Protein AF-A0A3B9JDL9-F1 (afdb_monomer)

Structure (mmCIF, N/CA/C/O backbone):
data_AF-A0A3B9JDL9-F1
#
_entry.id   AF-A0A3B9JDL9-F1
#
loop_
_atom_site.group_PDB
_atom_site.id
_atom_site.type_symbol
_atom_site.label_atom_id
_atom_site.label_alt_id
_atom_site.label_comp_id
_atom_site.label_asym_id
_atom_site.label_entity_id
_atom_site.label_seq_id
_atom_site.pdbx_PDB_ins_code
_atom_site.Cartn_x
_atom_site.Cartn_y
_atom_site.Cartn_z
_atom_site.occupancy
_atom_site.B_iso_or_equiv
_atom_site.auth_seq_id
_atom_site.auth_comp_id
_atom_site.auth_asym_id
_atom_site.auth_atom_id
_atom_site.pdbx_PDB_model_num
ATOM 1 N N . MET A 1 1 ? 5.690 -4.819 1.373 1.00 96.94 1 MET A N 1
ATOM 2 C CA . MET A 1 1 ? 4.878 -3.610 1.646 1.00 96.94 1 MET A CA 1
ATOM 3 C C . MET A 1 1 ? 5.200 -3.148 3.047 1.00 96.94 1 MET A C 1
ATOM 5 O O . MET A 1 1 ? 5.510 -3.992 3.880 1.00 96.94 1 MET A O 1
ATOM 9 N N . PHE A 1 2 ? 5.130 -1.845 3.287 1.00 98.25 2 PHE A N 1
ATOM 10 C CA . PHE A 1 2 ? 5.447 -1.221 4.571 1.00 98.25 2 PHE A CA 1
ATOM 11 C C . PHE A 1 2 ? 4.365 -0.206 4.903 1.00 98.25 2 PHE A C 1
ATOM 13 O O . PHE A 1 2 ? 3.929 0.522 4.008 1.00 98.25 2 PHE A O 1
ATOM 20 N N . TYR A 1 3 ? 3.920 -0.164 6.150 1.00 97.81 3 TYR A N 1
ATOM 21 C CA . TYR A 1 3 ? 2.817 0.696 6.545 1.00 97.81 3 TYR A CA 1
ATOM 22 C C . TYR A 1 3 ? 2.827 1.010 8.036 1.00 97.81 3 TYR A C 1
ATOM 24 O O . TYR A 1 3 ? 3.292 0.227 8.855 1.00 97.81 3 TYR A O 1
ATOM 32 N N . ASP A 1 4 ? 2.303 2.178 8.379 1.00 96.38 4 ASP A N 1
ATOM 33 C CA . ASP A 1 4 ? 2.068 2.609 9.753 1.00 96.38 4 ASP A CA 1
ATOM 34 C C . ASP A 1 4 ? 0.887 3.595 9.801 1.00 96.38 4 ASP A C 1
ATOM 36 O O . ASP A 1 4 ? 0.166 3.793 8.819 1.00 96.38 4 ASP A O 1
ATOM 40 N N . ALA A 1 5 ? 0.697 4.260 10.942 1.00 95.19 5 ALA A N 1
ATOM 41 C CA . ALA A 1 5 ? -0.341 5.276 11.108 1.00 95.19 5 ALA A CA 1
ATOM 42 C C . ALA A 1 5 ? -0.195 6.495 10.167 1.00 95.19 5 ALA A C 1
ATOM 44 O O . ALA A 1 5 ? -1.111 7.309 10.074 1.00 95.19 5 ALA A O 1
ATOM 45 N N . THR A 1 6 ? 0.943 6.651 9.485 1.00 96.69 6 THR A N 1
ATOM 46 C CA . THR A 1 6 ? 1.311 7.839 8.701 1.00 96.69 6 THR A CA 1
ATOM 47 C C . THR A 1 6 ? 1.332 7.586 7.197 1.00 96.69 6 THR A C 1
ATOM 49 O O . THR A 1 6 ? 1.191 8.537 6.424 1.00 96.69 6 THR A O 1
ATOM 52 N N . GLY A 1 7 ? 1.480 6.338 6.753 1.00 97.00 7 GLY A N 1
ATOM 53 C CA . GLY A 1 7 ? 1.475 6.021 5.330 1.00 97.00 7 GLY A CA 1
ATOM 54 C C . GLY A 1 7 ? 1.547 4.537 5.000 1.00 97.00 7 GLY A C 1
ATOM 55 O O . GLY A 1 7 ? 1.840 3.699 5.847 1.00 97.00 7 GLY A O 1
ATOM 56 N N . PHE A 1 8 ? 1.301 4.242 3.727 1.00 98.12 8 PHE A N 1
ATOM 57 C CA . PHE A 1 8 ? 1.402 2.932 3.101 1.00 98.12 8 PHE A CA 1
ATOM 58 C C . PHE A 1 8 ? 2.319 2.997 1.887 1.00 98.12 8 PHE A C 1
ATOM 60 O O . PHE A 1 8 ? 2.235 3.911 1.061 1.00 98.12 8 PHE A O 1
ATOM 67 N N . TYR A 1 9 ? 3.174 1.990 1.758 1.00 98.06 9 TYR A N 1
ATOM 68 C CA . TYR A 1 9 ? 4.203 1.899 0.738 1.00 98.06 9 TYR A CA 1
ATOM 69 C C . TYR A 1 9 ? 4.213 0.497 0.130 1.00 98.06 9 TYR A C 1
ATOM 71 O O . TYR A 1 9 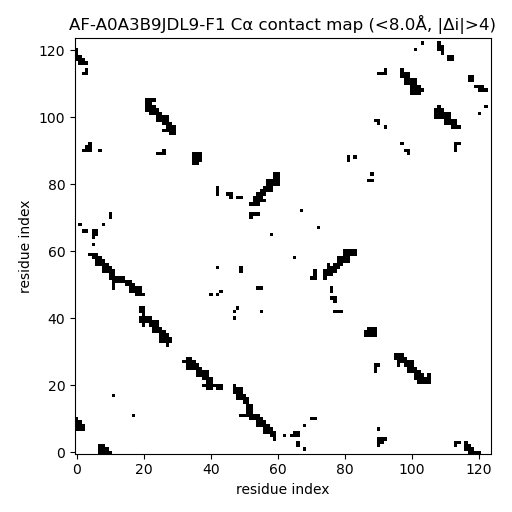? 4.400 -0.510 0.823 1.00 98.06 9 TYR A O 1
ATOM 79 N N . ILE A 1 10 ? 4.084 0.427 -1.194 1.00 97.50 10 ILE A N 1
ATOM 80 C CA . ILE A 1 10 ? 4.322 -0.801 -1.954 1.00 97.50 10 ILE A CA 1
ATOM 81 C C . ILE A 1 10 ? 5.669 -0.701 -2.657 1.00 97.50 10 ILE A C 1
ATOM 83 O O . ILE A 1 10 ? 5.939 0.275 -3.350 1.00 97.50 10 ILE A O 1
ATOM 87 N N . TYR A 1 11 ? 6.506 -1.717 -2.465 1.00 97.62 11 TYR A N 1
ATOM 88 C CA . TYR A 1 11 ? 7.822 -1.858 -3.077 1.00 97.62 11 TYR A CA 1
ATOM 89 C C . TYR A 1 11 ? 7.806 -3.069 -4.002 1.00 97.62 11 TYR A C 1
ATOM 91 O O . TYR A 1 11 ? 7.370 -4.148 -3.594 1.00 97.62 11 TYR A O 1
ATOM 99 N N . ASN A 1 12 ? 8.293 -2.911 -5.231 1.00 97.12 12 ASN A N 1
ATOM 100 C CA . ASN A 1 12 ? 8.486 -4.048 -6.120 1.00 97.12 12 ASN A CA 1
ATOM 101 C C . ASN A 1 12 ? 9.881 -4.649 -5.927 1.00 97.12 12 ASN A C 1
ATOM 103 O O . ASN A 1 12 ? 10.858 -4.200 -6.529 1.00 97.12 12 ASN A O 1
ATOM 107 N N . ALA A 1 13 ? 9.931 -5.696 -5.106 1.00 95.88 13 ALA A N 1
ATOM 108 C CA . ALA A 1 13 ? 11.127 -6.498 -4.864 1.00 95.88 13 ALA A CA 1
ATOM 109 C C . ALA A 1 13 ? 11.458 -7.476 -6.007 1.00 95.88 13 ALA A C 1
ATOM 111 O O . ALA A 1 13 ? 12.519 -8.096 -5.995 1.00 95.88 13 ALA A O 1
ATOM 112 N N . SER A 1 14 ? 10.564 -7.644 -6.987 1.00 94.62 14 SER A N 1
ATOM 113 C CA . SER A 1 14 ? 10.789 -8.545 -8.118 1.00 94.62 14 SER A CA 1
ATOM 114 C C . SER A 1 14 ? 11.650 -7.899 -9.203 1.00 94.62 14 SER A C 1
ATOM 116 O O . SER A 1 14 ? 11.806 -6.681 -9.265 1.00 94.62 14 SER A O 1
ATOM 118 N N . THR A 1 15 ? 12.170 -8.722 -10.112 1.00 95.31 15 THR A N 1
ATOM 119 C CA . THR A 1 15 ? 12.904 -8.271 -11.304 1.00 95.31 15 THR A CA 1
ATOM 120 C C . THR A 1 15 ? 11.989 -7.865 -12.462 1.00 95.31 15 THR A C 1
ATOM 122 O O . THR A 1 15 ? 12.475 -7.358 -13.471 1.00 95.31 15 THR A O 1
ATOM 125 N N . ASN A 1 16 ? 10.671 -8.048 -12.322 1.00 95.44 16 ASN A N 1
ATOM 126 C CA . ASN A 1 16 ? 9.684 -7.796 -13.368 1.00 95.44 16 ASN A CA 1
ATOM 127 C C . ASN A 1 16 ? 8.885 -6.520 -13.100 1.00 95.44 16 ASN A C 1
ATOM 129 O O . ASN A 1 16 ? 8.595 -6.171 -11.958 1.00 95.44 16 ASN A O 1
ATOM 133 N N . ASN A 1 17 ? 8.460 -5.844 -14.166 1.00 95.81 17 ASN A N 1
ATOM 134 C CA . ASN A 1 17 ? 7.476 -4.769 -14.062 1.00 95.81 17 ASN A CA 1
ATOM 135 C C . ASN A 1 17 ? 6.128 -5.332 -13.609 1.00 95.81 17 ASN A C 1
ATOM 137 O O . ASN A 1 17 ? 5.695 -6.373 -14.105 1.00 95.81 17 ASN A O 1
ATOM 141 N N . ARG A 1 18 ? 5.440 -4.613 -12.720 1.00 94.69 18 ARG A N 1
ATOM 142 C CA . ARG A 1 18 ? 4.089 -4.964 -12.273 1.00 94.69 18 ARG A CA 1
ATOM 143 C C . ARG A 1 18 ? 3.107 -3.879 -12.688 1.00 94.69 18 ARG A C 1
ATOM 145 O O . ARG A 1 18 ? 3.378 -2.695 -12.502 1.00 94.69 18 ARG A O 1
ATOM 152 N N . SER A 1 19 ? 1.984 -4.283 -13.273 1.00 95.19 19 SER A N 1
ATOM 153 C CA . SER A 1 19 ? 0.860 -3.375 -13.497 1.00 95.19 19 SER A CA 1
ATOM 154 C C . SER A 1 19 ? 0.208 -3.096 -12.150 1.00 95.19 19 SER A C 1
ATOM 156 O O . SER A 1 19 ? -0.176 -4.028 -11.446 1.00 95.19 19 SER A O 1
ATOM 158 N N . ILE A 1 20 ? 0.124 -1.824 -11.769 1.00 95.69 20 ILE A N 1
ATOM 159 C CA . ILE A 1 20 ? -0.440 -1.467 -10.468 1.00 95.69 20 ILE A CA 1
ATOM 160 C C . ILE A 1 20 ? -1.963 -1.635 -10.444 1.00 95.69 20 ILE A C 1
ATOM 162 O O . ILE A 1 20 ? -2.521 -1.985 -9.410 1.00 95.69 20 ILE A O 1
ATOM 166 N N . SER A 1 21 ? -2.634 -1.471 -11.587 1.00 96.00 21 SER A N 1
ATOM 167 C CA . SER A 1 21 ? -4.095 -1.537 -11.704 1.00 96.00 21 SER A CA 1
ATOM 168 C C . SER A 1 21 ? -4.696 -2.910 -11.413 1.00 96.00 21 SER A C 1
ATOM 170 O O . SER A 1 21 ? -5.892 -3.012 -11.162 1.00 96.00 21 SER A O 1
ATOM 172 N N . GLN A 1 22 ? -3.871 -3.957 -11.377 1.00 96.44 22 GLN A N 1
ATOM 173 C CA . GLN A 1 22 ? -4.293 -5.308 -11.011 1.00 96.44 22 GLN A CA 1
ATOM 174 C C . GLN A 1 22 ? -4.433 -5.512 -9.496 1.00 96.44 22 GLN A C 1
ATOM 176 O O . GLN A 1 22 ? -5.027 -6.509 -9.082 1.00 96.44 22 GLN A O 1
ATOM 181 N N . PHE A 1 23 ? -3.885 -4.609 -8.676 1.00 97.88 23 PHE A N 1
ATOM 182 C CA . PHE A 1 23 ? -3.995 -4.691 -7.223 1.00 97.88 23 PHE A CA 1
ATOM 183 C C . PHE A 1 23 ? -5.323 -4.128 -6.716 1.00 97.88 23 PHE A C 1
ATOM 185 O O . PHE A 1 23 ? -5.788 -3.077 -7.167 1.00 97.88 23 PHE A O 1
ATOM 192 N N . LYS A 1 24 ? -5.867 -4.769 -5.683 1.00 98.50 24 LYS A N 1
ATOM 193 C CA . LYS A 1 24 ? -6.885 -4.193 -4.801 1.00 98.50 24 LYS A CA 1
ATOM 194 C C . LYS A 1 24 ? -6.507 -4.479 -3.353 1.00 98.50 24 LYS A C 1
ATOM 196 O O . LYS A 1 24 ? -6.085 -5.586 -3.038 1.00 98.50 24 LYS A O 1
ATOM 201 N N . PHE A 1 25 ? -6.659 -3.491 -2.488 1.00 98.50 25 PHE A N 1
ATOM 202 C CA . PHE A 1 25 ? -6.406 -3.611 -1.057 1.00 98.50 25 PHE A CA 1
ATOM 203 C C . PHE A 1 25 ? -7.720 -3.401 -0.324 1.00 98.50 25 PHE A C 1
ATOM 205 O O . PHE A 1 25 ? -8.428 -2.438 -0.616 1.00 98.50 25 PHE A O 1
ATOM 212 N N . GLU A 1 26 ?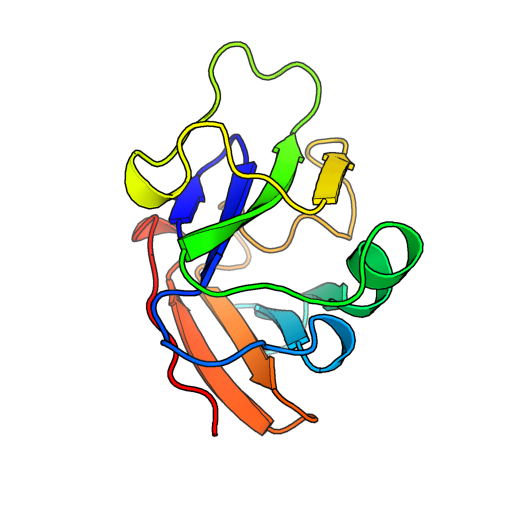 -8.065 -4.301 0.586 1.00 98.56 26 GLU A N 1
ATOM 213 C CA . GLU A 1 26 ? -9.365 -4.293 1.260 1.00 98.56 26 GLU A CA 1
ATOM 214 C C . GLU A 1 26 ? -9.173 -4.505 2.755 1.00 98.56 26 GLU A C 1
ATOM 216 O O . GLU A 1 26 ? -8.651 -5.542 3.165 1.00 98.56 26 GLU A O 1
ATOM 221 N N . ARG A 1 27 ? -9.595 -3.527 3.559 1.00 98.12 27 ARG A N 1
ATOM 222 C CA . ARG A 1 27 ? -9.662 -3.666 5.015 1.00 98.12 27 ARG A CA 1
ATOM 223 C C . ARG A 1 27 ? -10.797 -4.616 5.363 1.00 98.12 27 ARG A C 1
ATOM 225 O O . ARG A 1 27 ? -11.884 -4.493 4.789 1.00 98.12 27 ARG A O 1
ATOM 232 N N . LEU A 1 28 ? -10.549 -5.517 6.302 1.00 97.56 28 LEU A N 1
ATOM 233 C CA . LEU A 1 28 ? -11.522 -6.513 6.722 1.00 97.56 28 LEU A CA 1
ATOM 234 C C . LEU A 1 28 ? -11.945 -6.276 8.167 1.00 97.56 28 LEU A C 1
ATOM 236 O O . LEU A 1 28 ? -11.108 -5.985 9.018 1.00 97.56 28 LEU A O 1
ATOM 240 N N . ASP A 1 29 ? -13.236 -6.419 8.445 1.00 95.69 29 ASP A N 1
ATOM 241 C CA . ASP A 1 29 ? -13.728 -6.458 9.816 1.00 95.69 29 ASP A CA 1
ATOM 242 C C . ASP A 1 29 ? -13.434 -7.814 10.488 1.00 95.69 29 ASP A C 1
ATOM 244 O O . ASP A 1 29 ? -12.915 -8.752 9.874 1.00 95.69 29 ASP A O 1
ATOM 248 N N . VAL A 1 30 ? -13.816 -7.946 11.759 1.00 92.88 30 VAL A N 1
ATOM 249 C CA . VAL A 1 30 ? -13.675 -9.197 12.532 1.00 92.88 30 VAL A CA 1
ATOM 250 C C . VAL A 1 30 ? -14.459 -10.391 11.960 1.00 92.88 30 VAL A C 1
ATOM 252 O O . VAL A 1 30 ? -14.191 -11.532 12.333 1.00 92.88 30 VAL A O 1
ATOM 255 N N . ASN A 1 31 ? -15.426 -10.152 11.071 1.00 95.00 31 ASN A N 1
ATOM 256 C CA . ASN A 1 31 ? -16.202 -11.174 10.365 1.00 95.00 31 ASN A CA 1
ATOM 257 C C . ASN A 1 31 ? -15.681 -11.424 8.937 1.00 95.00 31 ASN A C 1
ATOM 259 O O . ASN A 1 31 ? -16.260 -12.232 8.206 1.00 95.00 31 ASN A O 1
ATOM 263 N N . HIS A 1 32 ? -14.575 -10.780 8.553 1.00 92.81 32 HIS A N 1
ATOM 264 C CA . HIS A 1 32 ? -13.993 -10.761 7.211 1.00 92.81 32 HIS A CA 1
ATOM 265 C C . HIS A 1 32 ? -14.859 -10.088 6.133 1.00 92.81 32 HIS A C 1
ATOM 267 O O . HIS A 1 32 ? -14.698 -10.363 4.938 1.00 92.81 32 HIS A O 1
ATOM 273 N N . GLU A 1 33 ? -15.762 -9.198 6.528 1.00 96.62 33 GLU A N 1
ATOM 274 C CA . GLU A 1 33 ? -16.471 -8.302 5.622 1.00 96.62 33 GLU A CA 1
ATOM 275 C C . GLU A 1 33 ? -15.587 -7.107 5.247 1.00 96.62 33 GLU A C 1
ATOM 277 O O . GLU A 1 33 ? -14.772 -6.627 6.034 1.00 96.62 33 GLU A O 1
ATOM 282 N N . VAL A 1 34 ? -15.728 -6.619 4.013 1.00 97.56 34 VAL A N 1
ATOM 283 C CA . VAL A 1 34 ? -14.929 -5.489 3.523 1.00 97.56 34 VAL A CA 1
ATOM 284 C C . VAL A 1 34 ? -15.484 -4.185 4.094 1.00 97.56 34 VAL A C 1
ATOM 286 O O . VAL A 1 34 ? -16.600 -3.798 3.754 1.00 97.56 34 VAL A O 1
ATOM 289 N N . LEU A 1 35 ? -14.682 -3.482 4.896 1.00 96.75 35 LEU A N 1
ATOM 290 C CA . LEU A 1 35 ? -15.041 -2.169 5.447 1.00 96.75 35 LEU A CA 1
ATOM 291 C C . LEU A 1 35 ? -14.779 -1.048 4.442 1.00 96.75 35 LEU A C 1
ATOM 293 O O . LEU A 1 35 ? -15.629 -0.195 4.196 1.00 96.75 35 LEU A O 1
ATOM 297 N N . ASN A 1 36 ? -13.584 -1.049 3.854 1.00 97.31 36 ASN A N 1
ATOM 298 C CA . ASN A 1 36 ? -13.167 -0.075 2.858 1.00 97.31 36 ASN A CA 1
ATOM 299 C C . ASN A 1 36 ? -12.056 -0.632 1.960 1.00 97.31 36 ASN A C 1
ATOM 301 O O . ASN A 1 36 ? -11.504 -1.708 2.211 1.00 97.31 36 ASN A O 1
ATOM 305 N N . SER A 1 37 ? -11.746 0.071 0.867 1.00 97.69 37 SER A N 1
ATOM 306 C CA . SER A 1 37 ? -10.792 -0.437 -0.119 1.00 97.69 37 SER A CA 1
ATOM 307 C C . SER A 1 37 ? -10.042 0.655 -0.864 1.00 97.69 37 SER A C 1
ATOM 309 O O . SER A 1 37 ? -10.509 1.785 -0.986 1.00 97.69 37 SER A O 1
ATOM 311 N N . PHE A 1 38 ? -8.895 0.276 -1.414 1.00 98.31 38 PHE A N 1
ATOM 312 C CA . PHE A 1 38 ? -8.135 1.075 -2.362 1.00 98.31 38 PHE A CA 1
ATOM 313 C C . PHE A 1 38 ? -7.809 0.229 -3.589 1.00 98.31 38 PHE A C 1
ATOM 315 O O . PHE A 1 38 ? -7.296 -0.890 -3.485 1.00 98.31 38 PHE A O 1
ATOM 322 N N . GLY A 1 39 ? -8.116 0.758 -4.769 1.00 98.00 39 GLY A N 1
ATOM 323 C CA . GLY A 1 39 ? -7.793 0.108 -6.031 1.00 98.00 39 GLY A CA 1
ATOM 324 C C . GLY A 1 39 ? -6.486 0.639 -6.594 1.00 98.00 39 GLY A C 1
ATOM 325 O O . GLY A 1 39 ? -6.300 1.846 -6.708 1.00 98.00 39 GLY A O 1
ATOM 326 N N . GLY A 1 40 ? -5.597 -0.247 -7.038 1.00 96.75 40 GLY A N 1
ATOM 327 C CA . GLY A 1 40 ? -4.344 0.168 -7.666 1.00 96.75 40 GLY A CA 1
ATOM 328 C C . GLY A 1 40 ? -4.543 0.995 -8.945 1.00 96.75 40 GLY A C 1
ATOM 329 O O . GLY A 1 40 ? -3.665 1.774 -9.308 1.00 96.75 40 GLY A O 1
ATOM 330 N N . TRP A 1 41 ? -5.715 0.909 -9.588 1.00 95.94 41 TRP A N 1
ATOM 331 C CA . TRP A 1 41 ? -6.107 1.772 -10.710 1.00 95.94 41 TRP A CA 1
ATOM 332 C C . TRP A 1 41 ? -6.113 3.264 -10.343 1.00 95.94 41 TRP A C 1
ATOM 334 O O . TRP A 1 41 ? -5.937 4.108 -11.219 1.00 95.94 41 TRP A O 1
ATOM 344 N N . GLU A 1 42 ? -6.229 3.619 -9.060 1.00 96.19 42 GLU A N 1
ATOM 345 C CA . GLU A 1 42 ? -6.063 5.007 -8.632 1.00 96.19 42 GLU A CA 1
ATOM 346 C C . GLU A 1 42 ? -4.635 5.496 -8.906 1.00 96.19 42 GLU A C 1
ATOM 348 O O . GLU A 1 42 ? -4.456 6.577 -9.463 1.00 96.19 42 GLU A O 1
ATOM 353 N N . TRP A 1 43 ? -3.600 4.696 -8.613 1.00 96.12 43 TRP A N 1
ATOM 354 C CA . TRP A 1 43 ? -2.211 5.056 -8.944 1.00 96.12 43 TRP A CA 1
ATOM 355 C C . TRP A 1 43 ? -1.958 5.116 -10.445 1.00 96.12 43 TRP A C 1
ATOM 357 O O . TRP A 1 43 ? -1.144 5.928 -10.885 1.00 96.12 43 TRP A O 1
ATOM 367 N N . GLU A 1 44 ? -2.669 4.310 -11.232 1.00 94.56 44 GLU A N 1
ATOM 368 C CA . GLU A 1 44 ? -2.552 4.300 -12.692 1.00 94.56 44 GLU A CA 1
ATOM 369 C C . GLU A 1 44 ? -2.902 5.652 -13.327 1.00 94.56 44 GLU A C 1
ATOM 371 O O . GLU A 1 44 ? -2.341 5.989 -14.369 1.00 94.56 44 GLU A O 1
ATOM 376 N N . THR A 1 45 ? -3.719 6.476 -12.660 1.00 94.56 45 THR A N 1
ATOM 377 C CA . THR A 1 45 ? -3.999 7.856 -13.096 1.00 94.56 45 THR A CA 1
ATOM 378 C C . THR A 1 45 ? -2.751 8.750 -13.138 1.00 94.56 45 THR A C 1
ATOM 380 O O . THR A 1 45 ? -2.727 9.730 -13.882 1.00 94.56 45 THR A O 1
ATOM 383 N N . ILE A 1 46 ? -1.708 8.408 -12.372 1.00 94.62 46 ILE A N 1
ATOM 384 C CA . ILE A 1 46 ? -0.402 9.082 -12.369 1.00 94.62 46 ILE A CA 1
ATOM 385 C C . ILE A 1 46 ? 0.625 8.236 -13.128 1.00 94.62 46 ILE A C 1
ATOM 387 O O . ILE A 1 46 ? 1.320 8.738 -14.013 1.00 94.62 46 ILE A O 1
ATOM 391 N N . TYR A 1 47 ? 0.755 6.958 -12.758 1.00 93.56 47 TYR A N 1
ATOM 392 C CA . TYR A 1 47 ? 1.723 6.039 -13.343 1.00 93.56 47 TYR A CA 1
ATOM 393 C C . TYR A 1 47 ? 1.300 4.574 -13.155 1.00 93.56 47 TYR A C 1
ATOM 395 O O . TYR A 1 47 ? 1.258 4.064 -12.038 1.00 93.56 47 TYR A O 1
ATOM 403 N N . GLY A 1 48 ? 1.029 3.868 -14.257 1.00 93.94 48 GLY A N 1
ATOM 404 C CA . GLY A 1 48 ? 0.479 2.502 -14.235 1.00 93.94 48 GLY A CA 1
ATOM 405 C C . GLY A 1 48 ? 1.469 1.366 -13.952 1.00 93.94 48 GLY A C 1
ATOM 406 O O . GLY A 1 48 ? 1.050 0.228 -13.731 1.00 93.94 48 GLY A O 1
ATOM 407 N N . ILE A 1 49 ? 2.779 1.634 -13.971 1.00 95.88 49 ILE A N 1
ATOM 408 C CA . ILE A 1 49 ? 3.807 0.587 -13.874 1.00 95.88 49 ILE A CA 1
ATOM 409 C C . ILE A 1 49 ? 4.629 0.741 -12.594 1.00 95.88 49 ILE A C 1
ATOM 411 O O . ILE A 1 49 ? 5.327 1.730 -12.374 1.00 95.88 49 ILE A O 1
ATOM 415 N N . LEU A 1 50 ? 4.632 -0.295 -11.765 1.00 96.00 50 LEU A N 1
ATOM 416 C CA . LEU A 1 50 ? 5.561 -0.418 -10.655 1.00 96.00 50 LEU A CA 1
ATOM 417 C C . LEU A 1 50 ? 6.813 -1.171 -11.128 1.00 96.00 50 LEU A C 1
ATOM 419 O O . LEU A 1 50 ? 6.830 -2.400 -11.223 1.00 96.00 50 LEU A O 1
ATOM 423 N N . HIS A 1 51 ? 7.862 -0.422 -11.467 1.00 96.75 51 HIS A N 1
ATOM 424 C CA . HIS A 1 51 ? 9.145 -0.984 -11.896 1.00 96.75 51 HIS A CA 1
ATOM 425 C C . HIS A 1 51 ? 9.893 -1.683 -10.749 1.00 96.75 51 HIS A C 1
ATOM 427 O O . HIS A 1 51 ? 9.736 -1.274 -9.595 1.00 96.75 51 HIS A O 1
ATOM 433 N N . PRO A 1 52 ? 10.751 -2.673 -11.059 1.00 96.62 52 PRO A N 1
ATOM 434 C CA . PRO A 1 52 ? 11.695 -3.254 -10.110 1.00 96.62 52 PRO A CA 1
ATOM 435 C C . PRO A 1 52 ? 12.448 -2.186 -9.320 1.00 96.62 52 PRO A C 1
ATOM 437 O O . PRO A 1 52 ?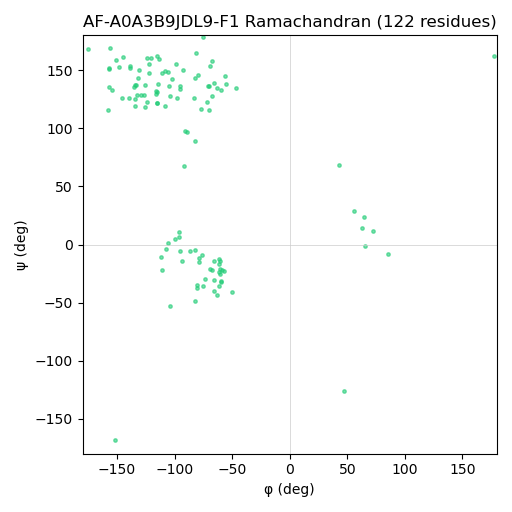 12.931 -1.204 -9.892 1.00 96.62 52 PRO A O 1
ATOM 440 N N . GLY A 1 53 ? 12.557 -2.367 -8.006 1.00 96.12 53 GLY A N 1
ATOM 441 C CA . GLY A 1 53 ? 13.332 -1.466 -7.156 1.00 96.12 53 GLY A CA 1
ATOM 442 C C . GLY A 1 53 ? 12.698 -0.084 -6.929 1.00 96.12 53 GLY A C 1
ATOM 443 O O . GLY A 1 53 ? 13.385 0.821 -6.447 1.00 96.12 53 GLY A O 1
ATOM 444 N N . ARG A 1 54 ? 11.427 0.110 -7.311 1.00 96.81 54 ARG A N 1
ATOM 445 C CA . ARG A 1 54 ? 10.663 1.348 -7.093 1.00 96.81 54 ARG A CA 1
ATOM 446 C C . ARG A 1 54 ? 9.486 1.134 -6.155 1.00 96.81 54 ARG A C 1
ATOM 448 O O . ARG A 1 54 ? 9.029 0.006 -5.954 1.00 96.81 54 ARG A O 1
ATOM 455 N N . CYS A 1 55 ? 8.985 2.247 -5.629 1.00 97.19 55 CYS A N 1
ATOM 456 C CA . CYS A 1 55 ? 7.825 2.275 -4.760 1.00 97.19 55 C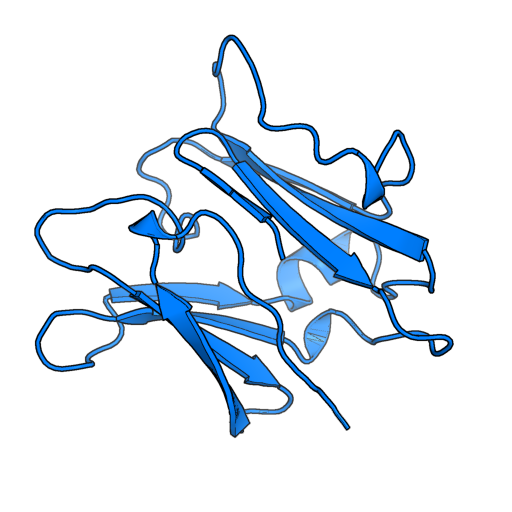YS A CA 1
ATOM 457 C C . CYS A 1 55 ? 6.674 3.120 -5.302 1.00 97.19 55 CYS A C 1
ATOM 459 O O . CYS A 1 55 ? 6.854 4.032 -6.109 1.00 97.19 55 CYS A O 1
ATOM 461 N N . MET A 1 56 ? 5.485 2.861 -4.780 1.00 97.12 56 MET A N 1
ATOM 462 C CA . MET A 1 56 ? 4.381 3.819 -4.754 1.00 97.12 56 MET A CA 1
ATOM 463 C C . MET A 1 56 ? 3.962 4.040 -3.308 1.00 97.12 56 MET A C 1
ATOM 465 O O . MET A 1 56 ? 4.224 3.191 -2.450 1.00 97.12 56 MET A O 1
ATOM 469 N N . ARG A 1 57 ? 3.361 5.198 -3.028 1.00 97.06 57 ARG A N 1
ATOM 470 C CA . ARG A 1 57 ? 2.965 5.552 -1.664 1.00 97.06 57 ARG A CA 1
ATOM 471 C C . ARG A 1 57 ? 1.608 6.228 -1.571 1.00 97.06 57 ARG A C 1
ATOM 473 O O . ARG A 1 57 ? 1.179 6.920 -2.500 1.00 97.06 57 ARG A O 1
ATOM 480 N N . ILE A 1 58 ? 1.002 6.059 -0.407 1.00 97.56 58 ILE A N 1
ATOM 481 C CA . ILE A 1 58 ? -0.133 6.825 0.094 1.00 97.56 58 ILE A CA 1
ATOM 482 C C . ILE A 1 58 ? 0.277 7.347 1.469 1.00 97.56 58 ILE A C 1
ATOM 484 O O . ILE A 1 58 ? 0.767 6.586 2.296 1.00 97.56 58 ILE A O 1
ATOM 488 N N . GLU A 1 59 ? 0.132 8.642 1.708 1.00 97.25 59 GLU A N 1
ATOM 489 C CA . GLU A 1 59 ? 0.542 9.288 2.958 1.00 97.25 59 GLU A CA 1
ATOM 490 C C . GLU A 1 59 ? -0.657 9.983 3.621 1.00 97.25 59 GLU A C 1
ATOM 492 O O . GLU A 1 59 ? -1.553 10.484 2.940 1.00 97.25 59 GLU A O 1
ATOM 497 N N . ILE A 1 60 ? -0.690 10.028 4.951 1.00 97.12 60 ILE A N 1
ATOM 498 C CA . ILE A 1 60 ? -1.710 10.766 5.701 1.00 97.12 60 ILE A CA 1
ATOM 499 C C . ILE A 1 60 ? -1.308 12.237 5.787 1.00 97.12 60 ILE A C 1
ATOM 501 O O . ILE A 1 60 ? -0.206 12.576 6.224 1.00 97.12 60 ILE A O 1
ATOM 505 N N . GLN A 1 61 ? -2.210 13.127 5.375 1.00 95.69 61 GLN A N 1
ATOM 506 C CA . GLN A 1 61 ? -1.998 14.570 5.407 1.00 95.69 61 GLN A CA 1
ATOM 507 C C . GLN A 1 61 ? -1.643 15.043 6.819 1.00 95.69 61 GLN A C 1
ATOM 509 O O . GLN A 1 61 ? -2.199 14.578 7.809 1.00 95.69 61 GLN A O 1
ATOM 514 N N . LYS A 1 62 ? -0.766 16.050 6.897 1.00 90.50 62 LYS A N 1
ATOM 515 C CA . LYS A 1 62 ? -0.356 16.709 8.150 1.00 90.50 62 LYS A CA 1
ATOM 516 C C . LYS A 1 62 ? 0.357 15.793 9.160 1.00 90.50 62 LYS A C 1
ATOM 518 O O . LYS A 1 62 ? 0.560 16.215 10.297 1.00 90.50 62 LYS A O 1
ATOM 523 N N . SER A 1 63 ? 0.805 14.605 8.755 1.00 90.25 63 SER A N 1
ATOM 524 C CA . SER A 1 63 ? 1.763 13.828 9.546 1.00 90.25 63 SER A CA 1
ATOM 525 C C . SER A 1 63 ? 3.087 14.582 9.672 1.00 90.25 63 SER A C 1
ATOM 527 O O . SER A 1 63 ? 3.599 15.136 8.698 1.00 90.25 63 SER A O 1
ATOM 529 N N . GLN A 1 64 ? 3.642 14.615 10.886 1.00 83.50 64 GLN A N 1
ATOM 530 C CA . GLN A 1 64 ? 4.917 15.289 11.160 1.00 83.50 64 GLN A CA 1
ATOM 531 C C . GLN A 1 64 ? 6.119 14.484 10.655 1.00 83.50 64 GLN A C 1
ATOM 533 O O . GLN A 1 64 ? 7.106 15.060 10.204 1.00 83.50 64 GLN A O 1
ATOM 538 N N . ILE A 1 65 ? 6.030 13.156 10.738 1.00 90.31 65 ILE A N 1
ATOM 539 C CA . ILE A 1 65 ? 7.067 12.209 10.332 1.00 90.31 65 ILE A CA 1
ATOM 540 C C . ILE A 1 65 ? 6.370 11.103 9.546 1.00 90.31 65 ILE A C 1
ATOM 542 O O . ILE A 1 65 ? 5.311 10.643 9.954 1.00 90.31 65 ILE A O 1
ATOM 546 N N . TYR A 1 66 ? 6.958 10.708 8.420 1.00 91.88 66 TYR A N 1
ATOM 547 C CA . TYR A 1 66 ? 6.478 9.602 7.594 1.00 91.88 66 TYR A CA 1
ATOM 548 C C . TYR A 1 66 ? 7.428 8.409 7.726 1.00 91.88 66 TYR A C 1
ATOM 550 O O . TYR A 1 66 ? 8.634 8.627 7.857 1.00 91.88 66 TYR A O 1
ATOM 558 N N . LEU A 1 67 ? 6.909 7.181 7.609 1.00 91.69 67 LEU A N 1
ATOM 559 C CA . LEU A 1 67 ? 7.671 5.927 7.742 1.00 91.69 67 LEU A CA 1
ATOM 560 C C . LEU A 1 67 ? 8.954 5.877 6.894 1.00 91.69 67 LEU A C 1
ATOM 562 O O . LEU A 1 67 ? 9.979 5.393 7.360 1.00 91.69 67 LEU A O 1
ATOM 566 N N . ARG A 1 68 ? 8.891 6.378 5.649 1.00 90.81 68 ARG A N 1
ATOM 567 C CA . ARG A 1 68 ? 10.013 6.446 4.684 1.00 90.81 68 ARG A CA 1
ATOM 568 C C . ARG A 1 68 ? 10.872 5.158 4.651 1.00 90.81 68 ARG A C 1
ATOM 570 O O . ARG A 1 68 ? 12.044 5.209 5.025 1.00 90.81 68 ARG A O 1
ATOM 577 N N . PRO A 1 69 ? 10.334 4.022 4.161 1.00 94.25 69 PRO A N 1
ATOM 578 C CA . PRO A 1 69 ? 11.079 2.761 4.103 1.00 94.25 69 PRO A CA 1
ATOM 579 C C . PRO A 1 69 ? 12.401 2.893 3.337 1.00 94.25 69 PRO A C 1
ATOM 581 O O . PRO A 1 69 ? 12.450 3.522 2.271 1.00 94.25 69 PRO A O 1
ATOM 584 N N . MET A 1 70 ? 13.467 2.276 3.856 1.00 94.75 70 MET A N 1
ATOM 585 C CA . MET A 1 70 ? 14.815 2.376 3.282 1.00 94.75 70 MET A CA 1
ATOM 586 C C . MET A 1 70 ? 14.870 1.813 1.856 1.00 94.75 70 MET A C 1
ATOM 588 O O . MET A 1 70 ? 15.545 2.372 0.991 1.00 94.75 70 MET A O 1
ATOM 592 N N . GLU A 1 71 ? 14.106 0.757 1.593 1.00 94.38 71 GLU A N 1
ATOM 593 C CA . GLU A 1 71 ? 13.954 0.089 0.299 1.00 94.38 71 GLU A CA 1
ATOM 594 C C . GLU A 1 71 ? 13.422 1.041 -0.776 1.00 94.38 71 GLU A C 1
ATOM 596 O O . GLU A 1 71 ? 13.784 0.932 -1.950 1.00 94.38 71 GLU A O 1
ATOM 601 N N . CYS A 1 72 ? 12.582 1.999 -0.376 1.00 94.12 72 CYS A N 1
ATOM 602 C CA . CYS A 1 72 ? 12.012 2.978 -1.287 1.00 94.12 72 CYS A CA 1
ATOM 603 C C . CYS A 1 72 ? 12.971 4.131 -1.589 1.00 94.12 72 CYS A C 1
ATOM 605 O O . CYS A 1 72 ? 12.990 4.621 -2.723 1.00 94.12 72 CYS A O 1
ATOM 607 N N . GLY A 1 73 ? 13.754 4.582 -0.603 1.00 90.44 73 GLY A N 1
ATOM 608 C CA . GLY A 1 73 ? 14.573 5.791 -0.725 1.00 90.44 73 GLY A CA 1
ATOM 609 C C . GLY A 1 73 ? 13.762 6.958 -1.305 1.00 90.44 73 GLY A C 1
ATOM 610 O O . GLY A 1 73 ? 12.671 7.267 -0.831 1.00 90.44 73 GLY A O 1
ATOM 611 N N . GLU A 1 74 ? 14.258 7.569 -2.384 1.00 88.31 74 GLU A N 1
ATOM 612 C CA . GLU A 1 74 ? 13.556 8.632 -3.129 1.00 88.31 74 GLU A CA 1
ATOM 613 C C . GLU A 1 74 ? 12.786 8.122 -4.370 1.00 88.31 74 GLU A C 1
ATOM 615 O O . GLU A 1 74 ? 12.259 8.906 -5.161 1.00 88.31 74 GLU A O 1
ATOM 620 N N . ARG A 1 75 ? 12.708 6.804 -4.588 1.00 91.75 75 ARG A N 1
ATOM 621 C CA . ARG A 1 75 ? 12.285 6.196 -5.864 1.00 91.75 75 ARG A CA 1
ATOM 622 C C . ARG A 1 75 ? 10.782 5.923 -5.920 1.00 91.75 75 ARG A C 1
ATOM 624 O O . ARG A 1 75 ? 10.355 4.769 -5.988 1.00 91.75 75 ARG A O 1
ATOM 631 N N . PHE A 1 76 ? 9.979 6.980 -5.943 1.00 94.38 76 PHE A N 1
ATOM 632 C CA . PHE A 1 76 ? 8.521 6.863 -6.041 1.00 94.38 76 PHE A CA 1
ATOM 633 C C . PHE A 1 76 ? 8.020 7.052 -7.476 1.00 94.38 76 PHE A C 1
ATOM 635 O O . PHE A 1 76 ? 8.319 8.060 -8.110 1.00 94.38 76 PHE A O 1
ATOM 642 N N . SER A 1 77 ? 7.242 6.094 -7.984 1.00 94.31 77 SER A N 1
ATOM 643 C CA . SER A 1 77 ? 6.545 6.214 -9.274 1.00 94.31 77 SER A CA 1
ATOM 644 C C . SER A 1 77 ? 5.257 7.033 -9.163 1.00 94.31 77 SER A C 1
ATOM 646 O O . SER A 1 77 ? 4.914 7.762 -10.085 1.00 94.31 77 SER A O 1
ATOM 648 N N . ALA A 1 78 ? 4.550 6.922 -8.037 1.00 95.12 78 ALA A N 1
ATOM 649 C CA . ALA A 1 78 ? 3.326 7.664 -7.759 1.00 95.12 78 ALA A CA 1
ATOM 650 C C . ALA A 1 78 ? 3.199 7.938 -6.255 1.00 95.12 78 ALA A C 1
ATOM 652 O O . ALA A 1 78 ? 3.757 7.216 -5.419 1.00 95.12 78 ALA A O 1
ATOM 653 N N . SER A 1 79 ? 2.505 9.017 -5.902 1.00 95.06 79 SER A N 1
ATOM 654 C CA . SER A 1 79 ? 2.306 9.445 -4.516 1.00 95.06 79 SER A CA 1
ATOM 655 C C . SER A 1 79 ? 0.930 10.079 -4.360 1.00 95.06 79 SER A C 1
ATOM 657 O O . SER A 1 79 ? 0.616 11.029 -5.072 1.00 95.06 79 SER A O 1
ATOM 659 N N . PHE A 1 80 ? 0.148 9.575 -3.409 1.00 96.31 80 PHE A N 1
ATOM 660 C CA . PHE A 1 80 ? -1.105 10.185 -2.970 1.00 96.31 80 PHE A CA 1
ATOM 661 C C . PHE A 1 80 ? -1.010 10.673 -1.533 1.00 96.31 80 PHE A C 1
ATOM 663 O O . PHE A 1 80 ? -0.160 10.225 -0.759 1.00 96.31 80 PHE A O 1
ATOM 670 N N . THR A 1 81 ? -1.906 11.588 -1.173 1.00 96.19 81 THR A N 1
ATOM 671 C CA . THR A 1 81 ? -2.052 12.034 0.209 1.00 96.19 81 THR A CA 1
ATOM 672 C C . THR A 1 81 ? -3.524 12.197 0.561 1.00 96.19 81 THR A C 1
ATOM 674 O O . THR A 1 81 ? -4.237 12.940 -0.115 1.00 96.19 81 THR A O 1
ATOM 677 N N . TYR A 1 82 ? -3.962 11.544 1.634 1.00 96.88 82 TYR A N 1
ATOM 678 C CA . TYR A 1 82 ? -5.359 11.516 2.077 1.00 96.88 82 TYR A CA 1
ATOM 679 C C . TYR A 1 82 ? -5.514 11.995 3.522 1.00 96.88 82 TYR A C 1
ATOM 681 O O . TYR A 1 82 ? -4.545 12.049 4.277 1.00 96.88 82 TYR A O 1
ATOM 689 N N . GLY A 1 83 ? -6.730 12.390 3.902 1.00 96.50 83 GLY A N 1
ATOM 690 C CA . GLY A 1 83 ? -7.062 12.604 5.314 1.00 96.50 83 GLY A CA 1
ATOM 691 C C . GLY A 1 83 ? -7.047 11.277 6.082 1.00 96.50 83 GLY A C 1
ATOM 692 O O . GLY A 1 83 ? -7.189 10.226 5.468 1.00 96.50 83 GLY A O 1
ATOM 693 N N . SER A 1 84 ? -6.888 11.316 7.409 1.00 92.94 84 SER A N 1
ATOM 694 C CA . SER A 1 84 ? -6.872 10.097 8.242 1.00 92.94 84 SER A CA 1
ATOM 695 C C . SER A 1 84 ? -8.167 9.285 8.155 1.00 92.94 84 SER A C 1
ATOM 697 O O . SER A 1 84 ? -8.116 8.065 8.226 1.00 92.94 84 SER A O 1
ATOM 699 N N . GLU A 1 85 ? -9.293 9.970 7.943 1.00 92.81 85 GLU A N 1
ATOM 700 C CA . GLU A 1 85 ? -10.640 9.386 7.859 1.00 92.81 85 GLU A CA 1
ATOM 701 C C . GLU A 1 85 ? -11.100 9.125 6.414 1.00 92.81 85 GLU A C 1
ATOM 703 O O . GLU A 1 85 ? -12.284 8.918 6.167 1.00 92.81 85 GLU A O 1
ATOM 708 N N . ASP A 1 86 ? -10.206 9.226 5.427 1.00 96.75 86 ASP A N 1
ATOM 709 C CA . ASP A 1 86 ? -10.574 8.982 4.031 1.00 96.75 86 ASP A CA 1
ATOM 710 C C . ASP A 1 86 ? -10.851 7.486 3.808 1.00 96.75 86 ASP A C 1
ATOM 712 O O . ASP A 1 86 ? -10.083 6.630 4.249 1.00 96.75 86 ASP A O 1
ATOM 716 N N . GLU A 1 87 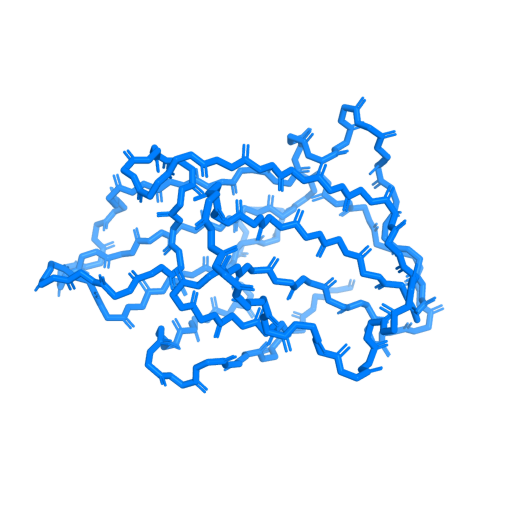? -11.918 7.161 3.077 1.00 96.00 87 GLU A N 1
ATOM 717 C CA . GLU A 1 87 ? -12.337 5.778 2.804 1.00 96.00 87 GLU A CA 1
ATOM 718 C C . GLU A 1 87 ? -11.277 4.957 2.052 1.00 96.00 87 GLU A C 1
ATOM 720 O O . GLU A 1 87 ? -11.347 3.733 2.025 1.00 96.00 87 GLU A O 1
ATOM 725 N N . ARG A 1 88 ? -10.251 5.583 1.476 1.00 97.06 88 ARG A N 1
ATOM 726 C CA . ARG A 1 88 ? -9.124 4.883 0.838 1.00 97.06 88 ARG A CA 1
ATOM 727 C C . ARG A 1 88 ? -8.006 4.514 1.809 1.00 97.06 88 ARG A C 1
ATOM 729 O O . ARG A 1 88 ? -7.052 3.840 1.421 1.00 97.06 88 ARG A O 1
ATOM 736 N N . VAL A 1 89 ? -8.086 4.943 3.066 1.00 96.94 89 VAL A N 1
ATOM 737 C CA . VAL A 1 89 ? -7.124 4.586 4.112 1.00 96.94 89 VAL A CA 1
ATOM 738 C C . VAL A 1 89 ? -7.502 3.221 4.682 1.00 96.94 89 VAL A C 1
ATOM 740 O O . VAL A 1 89 ? -8.273 3.100 5.630 1.00 96.94 89 VAL A O 1
ATOM 743 N N . PHE A 1 90 ? -6.980 2.152 4.085 1.00 97.56 90 PHE A N 1
ATOM 744 C CA . PHE A 1 90 ? -7.309 0.765 4.454 1.00 97.56 90 PHE A CA 1
ATOM 745 C C . PHE A 1 90 ? -6.339 0.136 5.473 1.00 97.56 90 PHE A C 1
ATOM 747 O O . PHE A 1 90 ? -6.643 -0.908 6.034 1.00 97.56 90 PHE A O 1
ATOM 754 N N . TRP A 1 91 ? -5.168 0.740 5.702 1.00 97.25 91 TRP A N 1
ATOM 755 C CA . TRP A 1 91 ? -4.037 0.093 6.388 1.00 97.25 91 TRP A CA 1
ATOM 756 C C . TRP A 1 91 ? -3.794 0.571 7.828 1.00 97.25 91 TRP A C 1
ATOM 758 O O . TRP A 1 91 ? -2.806 0.174 8.437 1.00 97.25 91 TRP A O 1
ATOM 768 N N . THR A 1 92 ? -4.610 1.482 8.360 1.00 95.38 92 THR A N 1
ATOM 769 C CA . THR A 1 92 ? -4.413 2.061 9.701 1.00 95.38 92 THR A CA 1
ATOM 770 C C . THR A 1 92 ? -5.188 1.286 10.758 1.00 95.38 92 THR A C 1
ATOM 772 O O . THR A 1 92 ? -6.251 0.746 10.475 1.00 95.38 92 THR A O 1
ATOM 775 N N . VAL A 1 93 ? -4.690 1.248 11.995 1.00 90.44 93 VAL A N 1
ATOM 776 C CA . VAL A 1 93 ? -5.376 0.551 13.097 1.00 90.44 93 VAL A CA 1
ATOM 777 C C . VAL A 1 93 ? -6.764 1.156 13.319 1.00 90.44 93 VAL A C 1
ATOM 779 O O . VAL A 1 93 ? -6.900 2.375 13.422 1.00 90.44 93 VAL A O 1
ATOM 782 N N . SER A 1 94 ? -7.781 0.306 13.440 1.00 88.69 94 SER A N 1
ATOM 783 C CA . SER A 1 94 ? -9.124 0.692 13.888 1.00 88.69 94 SER A CA 1
ATOM 784 C C . SER A 1 94 ? -9.677 -0.363 14.845 1.00 88.69 94 SER A C 1
ATOM 786 O O . SER A 1 94 ? -9.344 -1.532 14.674 1.00 88.69 94 SER A O 1
ATOM 788 N N . PRO A 1 95 ? -10.569 -0.012 15.788 1.00 87.81 95 PRO A N 1
ATOM 789 C CA . PRO A 1 95 ? -11.184 -0.991 16.693 1.00 87.81 95 PRO A CA 1
ATOM 790 C C . PRO A 1 95 ? -11.935 -2.128 15.986 1.00 87.81 95 PRO A C 1
ATOM 792 O O . PRO A 1 95 ? -12.147 -3.180 16.573 1.00 87.81 95 PRO A O 1
ATOM 795 N N . GLU A 1 96 ? -12.357 -1.899 14.743 1.00 90.38 96 GLU A N 1
ATOM 796 C CA . GLU A 1 96 ? -13.191 -2.817 13.965 1.00 90.38 96 GLU A CA 1
ATOM 797 C C . GLU A 1 96 ? -12.380 -3.731 13.035 1.00 90.38 96 GLU A C 1
ATOM 799 O O . GLU A 1 96 ? -12.962 -4.604 12.402 1.00 90.38 96 GLU A O 1
ATOM 804 N N . SER A 1 97 ? -11.057 -3.544 12.929 1.00 93.12 97 SER A N 1
ATOM 805 C CA . SER A 1 97 ? -10.219 -4.237 11.943 1.00 93.12 97 SER A CA 1
ATOM 806 C C . SER A 1 97 ? -8.767 -4.344 12.390 1.00 93.12 97 SER A C 1
ATOM 808 O O . SER A 1 97 ? -8.125 -3.340 12.709 1.00 93.12 97 SER A O 1
ATOM 810 N N . GLU A 1 98 ? -8.215 -5.544 12.252 1.00 94.25 98 GLU A N 1
ATOM 811 C CA . GLU A 1 98 ? -6.811 -5.856 12.549 1.00 94.25 98 GLU A CA 1
ATOM 812 C C . GLU A 1 98 ? -5.997 -6.186 11.289 1.00 94.25 98 GLU A C 1
ATOM 814 O O . GLU A 1 98 ? -4.767 -6.221 11.336 1.00 94.25 98 GLU A O 1
ATOM 819 N N . GLU A 1 99 ? -6.654 -6.368 10.142 1.00 96.94 99 GLU A N 1
ATOM 820 C CA . GLU A 1 99 ? -6.014 -6.825 8.913 1.00 96.94 99 GLU A CA 1
ATOM 821 C C . GLU A 1 99 ? -6.603 -6.190 7.650 1.00 96.94 99 GLU A C 1
ATOM 823 O O . GLU A 1 99 ? -7.725 -5.684 7.611 1.00 96.94 99 GLU A O 1
ATOM 828 N N . PHE A 1 100 ? -5.829 -6.256 6.574 1.00 98.19 100 PHE A N 1
ATOM 829 C CA . PHE A 1 100 ? -6.325 -6.045 5.224 1.00 98.19 100 PHE A CA 1
ATOM 830 C C . PHE A 1 100 ? -5.846 -7.180 4.325 1.00 98.19 100 PHE A C 1
ATOM 832 O O . PHE A 1 100 ? -4.762 -7.738 4.517 1.00 98.19 100 PHE A O 1
ATOM 839 N N . ARG A 1 101 ? -6.629 -7.510 3.303 1.00 98.31 101 ARG A N 1
ATOM 840 C CA . ARG A 1 101 ? -6.208 -8.437 2.252 1.00 98.31 101 ARG A CA 1
ATOM 841 C C . ARG A 1 101 ? -5.731 -7.700 1.014 1.00 98.31 101 ARG A C 1
ATOM 843 O O . ARG A 1 101 ? -6.127 -6.565 0.737 1.00 98.31 101 ARG A O 1
ATOM 850 N N . VAL A 1 102 ? -4.892 -8.385 0.253 1.00 98.44 102 VAL A N 1
ATOM 851 C CA . VAL A 1 102 ? -4.377 -7.937 -1.034 1.00 98.44 102 VAL A CA 1
ATOM 852 C C . VAL A 1 102 ? -4.884 -8.883 -2.101 1.00 98.44 102 VAL A C 1
ATOM 854 O O . VAL A 1 102 ? -4.627 -10.086 -2.054 1.00 98.44 102 VAL A O 1
ATOM 857 N N . LEU A 1 103 ? -5.590 -8.323 -3.074 1.00 98.38 103 LEU A N 1
ATOM 858 C CA . LEU A 1 103 ? -6.025 -9.032 -4.260 1.00 98.38 103 LEU A CA 1
ATOM 859 C C . LEU A 1 103 ? -5.131 -8.663 -5.441 1.00 98.38 103 LEU A C 1
ATOM 861 O O . LEU A 1 103 ? -4.764 -7.498 -5.618 1.00 98.38 103 LEU A O 1
ATOM 865 N N . TRP A 1 104 ? -4.845 -9.647 -6.280 1.00 97.31 104 TRP A N 1
ATOM 866 C CA . TRP A 1 104 ? -4.249 -9.480 -7.596 1.00 97.31 104 TRP A CA 1
ATOM 867 C C . TRP A 1 104 ? -5.167 -10.139 -8.616 1.00 97.31 104 TRP A C 1
ATOM 8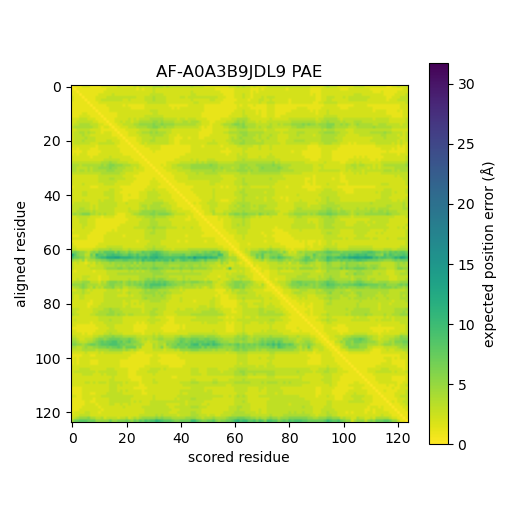69 O O . TRP A 1 104 ? -5.467 -11.322 -8.496 1.00 97.31 104 TRP A O 1
ATOM 879 N N . GLN A 1 105 ? -5.637 -9.385 -9.613 1.00 96.56 105 GLN A N 1
ATOM 880 C CA . GLN A 1 105 ? -6.590 -9.907 -10.609 1.00 96.56 105 GLN A CA 1
ATOM 881 C C . GLN A 1 105 ? -7.877 -10.487 -9.990 1.00 96.56 105 GLN A C 1
ATOM 883 O O . GLN A 1 105 ? -8.511 -11.363 -10.566 1.00 96.56 105 GLN A O 1
ATOM 888 N N . GLY A 1 106 ? -8.275 -9.974 -8.822 1.00 96.56 106 GLY A N 1
ATOM 889 C CA . GLY A 1 106 ? -9.440 -10.452 -8.073 1.00 96.56 106 GLY A CA 1
ATOM 890 C C . GLY A 1 106 ? -9.169 -11.645 -7.152 1.00 96.56 106 GLY A C 1
ATOM 891 O O . GLY A 1 106 ? -10.025 -11.953 -6.331 1.00 96.56 106 GLY A O 1
ATOM 892 N N . GLU A 1 107 ? -7.986 -12.256 -7.221 1.00 97.69 107 GLU A N 1
ATOM 893 C CA . GLU A 1 107 ? -7.592 -13.388 -6.376 1.00 97.69 107 GLU A CA 1
ATOM 894 C C . GLU A 1 107 ? -6.809 -12.915 -5.149 1.00 97.69 107 GLU A C 1
ATOM 896 O O . GLU A 1 107 ? -5.927 -12.060 -5.262 1.00 97.69 107 GLU A O 1
ATOM 901 N N . GLU A 1 108 ? -7.106 -13.470 -3.972 1.00 97.81 108 GLU A N 1
ATOM 902 C CA . GLU A 1 108 ? -6.384 -13.144 -2.736 1.00 97.81 108 GLU A CA 1
ATOM 903 C C . GLU A 1 108 ? -4.959 -13.707 -2.794 1.00 97.81 108 GLU A C 1
ATOM 905 O O . GLU A 1 108 ? -4.746 -14.916 -2.843 1.00 97.81 108 GLU A O 1
ATOM 910 N N . VAL A 1 109 ? -3.972 -12.809 -2.794 1.00 97.69 109 VAL A N 1
ATOM 911 C CA . VAL A 1 109 ? -2.533 -13.138 -2.843 1.00 97.69 109 VAL A CA 1
ATOM 912 C C . VAL A 1 109 ? -1.827 -12.897 -1.514 1.00 97.69 109 VAL A C 1
ATOM 914 O O . VAL A 1 109 ? -0.639 -13.189 -1.370 1.00 97.69 109 VAL A O 1
ATOM 917 N N . GLY A 1 110 ? -2.545 -12.356 -0.533 1.00 97.25 110 GLY A N 1
ATOM 918 C CA . GLY A 1 110 ? -2.048 -12.226 0.822 1.00 97.25 110 GLY A CA 1
ATOM 919 C C . GLY A 1 110 ? -3.016 -11.521 1.751 1.00 97.25 110 GLY A C 1
ATOM 920 O O . GLY A 1 110 ? -3.923 -10.804 1.327 1.00 97.25 110 GLY A O 1
ATOM 921 N N . ARG A 1 111 ? -2.763 -11.720 3.039 1.00 97.19 111 ARG A N 1
ATOM 922 C CA . ARG A 1 111 ? -3.487 -11.124 4.153 1.00 97.19 111 ARG A CA 1
ATOM 923 C C . ARG A 1 111 ? -2.465 -10.576 5.132 1.00 97.19 111 ARG A C 1
ATOM 925 O O . ARG A 1 111 ? -1.495 -11.258 5.457 1.00 97.19 111 ARG A O 1
ATOM 932 N N . CYS A 1 112 ? -2.644 -9.321 5.507 1.00 98.06 112 CYS A N 1
ATOM 933 C CA . CYS A 1 112 ? -1.629 -8.520 6.160 1.00 98.06 112 CYS A CA 1
ATOM 934 C C . CYS A 1 112 ? -2.184 -7.958 7.464 1.00 98.06 112 CYS A C 1
ATOM 936 O O . CYS A 1 112 ? -3.129 -7.170 7.454 1.00 98.06 112 CYS A O 1
ATOM 938 N N . GLU A 1 113 ? -1.561 -8.331 8.579 1.00 97.19 113 GLU A N 1
ATOM 939 C CA . GLU A 1 113 ? -1.853 -7.744 9.882 1.00 97.19 113 GLU A CA 1
ATOM 940 C C . GLU A 1 113 ? -1.393 -6.280 9.895 1.00 97.19 113 GLU A C 1
ATOM 942 O O . GLU A 1 113 ? -0.245 -5.960 9.561 1.00 97.19 113 GLU A O 1
ATOM 947 N N . ILE A 1 114 ? -2.286 -5.373 10.284 1.00 96.50 114 ILE A N 1
ATOM 948 C CA . ILE A 1 114 ? -2.014 -3.934 10.324 1.00 96.50 114 ILE A CA 1
ATOM 949 C C . ILE A 1 114 ? -0.944 -3.618 11.378 1.00 96.50 114 ILE A C 1
ATOM 951 O O . ILE A 1 114 ? -0.040 -2.816 11.133 1.00 96.50 114 ILE A O 1
ATOM 955 N N . ALA A 1 115 ? -0.999 -4.280 12.535 1.00 95.75 115 ALA A N 1
ATOM 956 C CA . ALA A 1 115 ? -0.053 -4.060 13.626 1.00 95.75 115 ALA A CA 1
ATOM 957 C C . ALA A 1 115 ? 1.379 -4.526 13.297 1.00 95.75 115 ALA A C 1
ATOM 959 O O . ALA A 1 115 ? 2.333 -4.013 13.881 1.00 95.75 115 ALA A O 1
ATOM 960 N N . ALA A 1 116 ? 1.552 -5.435 12.329 1.00 97.06 116 ALA A N 1
ATOM 961 C CA . ALA A 1 116 ? 2.870 -5.912 11.908 1.00 97.06 116 ALA A CA 1
ATOM 962 C C . ALA A 1 116 ? 3.700 -4.839 11.176 1.00 97.06 116 ALA A C 1
ATOM 964 O O . ALA A 1 116 ? 4.921 -4.963 11.072 1.00 97.06 116 ALA A O 1
ATOM 965 N N . GLY A 1 117 ? 3.052 -3.803 10.629 1.00 97.06 117 GLY A N 1
ATOM 966 C CA . GLY A 1 117 ? 3.696 -2.680 9.933 1.00 97.06 117 GLY A CA 1
ATOM 967 C C . GLY A 1 117 ? 4.416 -3.032 8.622 1.00 97.06 117 GLY A C 1
ATOM 968 O O . GLY A 1 117 ? 4.980 -2.169 7.942 1.00 97.06 117 GLY A O 1
ATOM 969 N N . SER A 1 118 ? 4.417 -4.304 8.236 1.00 97.56 118 SER A N 1
ATOM 970 C CA . SER A 1 118 ? 4.973 -4.781 6.978 1.00 97.56 118 SER A CA 1
ATOM 971 C C . SER A 1 118 ? 4.341 -6.108 6.581 1.00 97.56 118 SER A C 1
ATOM 973 O O . SER A 1 118 ? 3.893 -6.880 7.424 1.00 97.56 118 SER A O 1
ATOM 975 N N . CYS A 1 119 ? 4.295 -6.358 5.276 1.00 97.75 119 CYS A N 1
ATOM 976 C CA . CYS A 1 119 ? 3.725 -7.578 4.717 1.00 97.75 119 CYS A CA 1
ATOM 977 C C . CYS A 1 119 ? 4.305 -7.845 3.329 1.00 97.75 119 CYS A C 1
ATOM 979 O O . CYS A 1 119 ? 4.419 -6.931 2.500 1.00 97.75 119 CYS A O 1
ATOM 981 N N . GLU A 1 120 ? 4.670 -9.093 3.063 1.00 96.88 120 GLU A N 1
ATOM 982 C CA . GLU A 1 120 ? 5.137 -9.552 1.758 1.00 96.88 120 GLU A CA 1
ATOM 983 C C . GLU A 1 120 ? 4.045 -10.365 1.072 1.00 96.88 120 GLU A C 1
ATOM 985 O O . GLU A 1 120 ? 3.392 -11.197 1.694 1.00 96.88 120 GLU A O 1
ATOM 990 N N . VAL A 1 121 ? 3.853 -10.119 -0.222 1.00 96.38 121 VAL A N 1
ATOM 991 C CA . VAL A 1 121 ? 2.889 -10.850 -1.047 1.00 96.38 121 VAL A CA 1
ATOM 992 C C . VAL A 1 121 ? 3.562 -11.282 -2.335 1.00 96.38 121 VAL A C 1
ATOM 994 O O . VAL A 1 121 ? 4.384 -10.552 -2.898 1.00 96.38 121 VAL A O 1
ATOM 997 N N . TYR A 1 122 ? 3.202 -12.471 -2.801 1.00 95.00 122 TYR A N 1
ATOM 998 C CA . TYR A 1 122 ? 3.737 -13.055 -4.020 1.00 95.00 122 TYR A CA 1
ATOM 999 C C . TYR A 1 122 ? 2.643 -13.032 -5.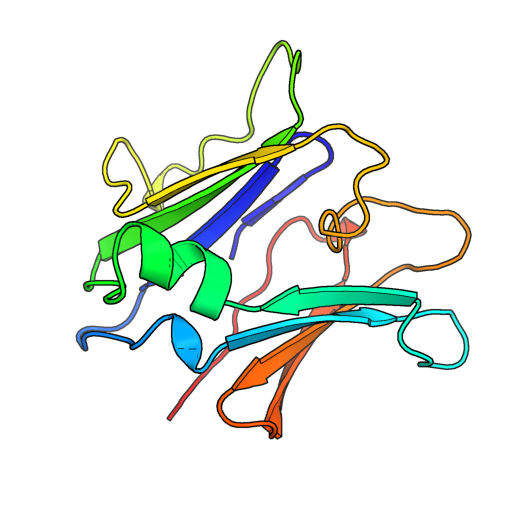077 1.00 95.00 122 TYR A C 1
ATOM 1001 O O . TYR A 1 122 ? 1.583 -13.622 -4.897 1.00 95.00 122 TYR A O 1
ATOM 1009 N N . ILE A 1 123 ? 2.910 -12.332 -6.175 1.00 91.19 123 ILE A N 1
ATOM 1010 C CA . ILE A 1 123 ? 2.008 -12.257 -7.323 1.00 91.19 123 ILE A CA 1
ATOM 1011 C C . ILE A 1 123 ? 2.622 -12.993 -8.522 1.00 91.19 123 ILE A C 1
ATOM 1013 O O . ILE A 1 123 ? 3.856 -12.983 -8.643 1.00 91.19 123 ILE A O 1
ATOM 1017 N N . PRO A 1 124 ? 1.797 -13.612 -9.389 1.00 85.69 124 PRO A N 1
ATOM 1018 C CA . PRO A 1 124 ? 2.262 -14.325 -10.580 1.00 85.69 124 PRO A CA 1
ATOM 1019 C C . PRO A 1 124 ? 3.212 -13.526 -11.498 1.00 85.69 124 PRO A C 1
ATOM 1021 O O . PRO A 1 124 ? 3.128 -12.275 -11.598 1.00 85.69 124 PRO A O 1
#

pLDDT: mean 95.5, std 2.75, range [83.5, 98.56]

Foldseek 3Di:
DFDELWKDKDAAQDQDKDFQQQKKKFFAFPVRDGPAIDGSVVQVVQPGIRHHQAMAMEGEPPDPDDPCDPSHNPRHSYYHYDHSPDRHPRQYDDPGTQWMFMGGNNHTQDIGGSVVRDDDGDDD

Radius of gyration: 13.38 Å; Cα contacts (8 Å, |Δi|>4): 280; chains: 1; bounding box: 31×31×31 Å

Nearest PDB structures (foldseek):
  3wso-assembly1_A  TM=3.868E-01  e=3.754E+00  Homo sapiens
  4fbk-assembly1_B  TM=1.919E-01  e=5.825E+00  Schizosaccharomyces pombe

Secondary structure (DSSP, 8-state):
-EE-SSEEEEE--SSS-EEGGGEEEEEE-TTS-EEEEEETHHHHTT--EE-TT-EEEEEETT-SS----TTTTT-EEEEEEE-TT-TT--SS-BTTBSEEEEEETTEEEEEEESTTSB------

Mean predicted aligned error: 2.76 Å

Solvent-accessible surface area (backbone atoms only — not comparable to full-atom values): 6824 Å² total; per-residue (Å²): 62,42,36,47,90,31,30,41,36,47,60,33,87,47,92,55,76,38,6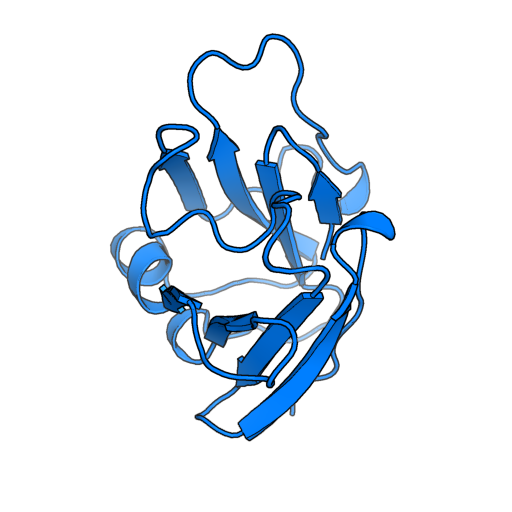4,36,52,44,33,35,39,33,14,25,33,88,85,68,46,76,77,35,43,38,54,26,49,64,44,36,78,77,40,43,62,42,41,49,68,26,17,35,40,41,33,34,62,90,54,92,66,68,82,73,57,77,82,34,68,92,40,62,65,33,78,49,72,39,57,84,86,36,65,58,61,38,60,50,87,48,102,59,32,63,34,28,37,36,26,49,80,84,40,80,46,40,76,32,51,38,87,66,35,48,44,84,68,71,76,136

Sequence (124 aa):
MFYDATGFYIYNASTNNRSISQFKFERLDVNHEVLNSFGGWEWETIYGILHPGRCMRIEIQKSQIYLRPMECGERFSASFTYGSEDERVFWTVSPESEEFRVLWQGEEVGRCEIAAGSCEVYIP

=== Feature glossary ===
The record interleaves many kinds of information about one protein. Here is each kind framed as the question it answers.

Q: Are the domains correctly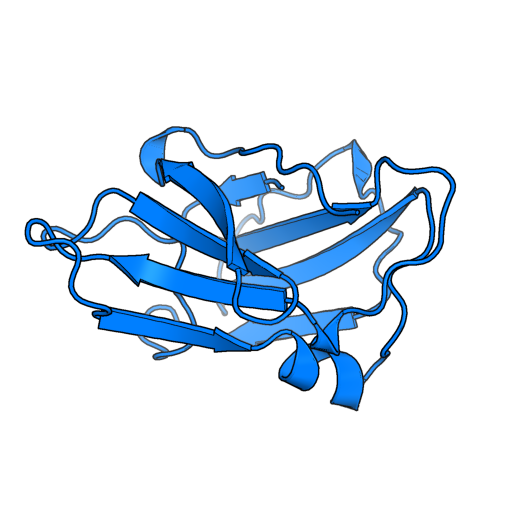 placed relative to each other?
A: Predicted aligned error is AlphaFold's pairwise confidence. Unlike pLDDT (per-residue), PAE is per-residue-pair and captures whether two parts of the structure are correctly placed relative to each other. Units are ångströms of expected positional error.

Q: Which residues are in helices, strands, or loops?
A: Eight-state secondary structure (DSSP): H is the canonical α-helix, G the tighter 3₁₀-helix, I the wider π-helix; E/B are β-structure, T and S are turns and bends, and '-' is everything else. DSSP derives these from the pattern of main-chain N–H···O=C hydrogen bonds, not from the sequence.

Q: What if only a Cα trace is available?
A: P-SEA three-state annotation labels each residue as helix, strand, or coil based purely on the geometry of the Cα trace. It serves as a fallback when the full backbone (and thus DSSP) is unavailable.

Q: What are the backbone torsion angles?
A: φ (phi) and ψ (psi) are the two rotatable backbone dihedrals per residue: φ is the C(i-1)–N–Cα–C torsion, ψ is the N–Cα–C–N(i+1) torsion, both in degrees on (−180°, 180°]. α-helical residues cluster near (−60°, −45°); β-strand residues near (−120°, +130°). A Ramachandran plot is simply a scatter of (φ, ψ) for every residue.

Q: What known structures does this most resemble?
A: Structural nearest neighbors (via Foldseek easy-search vs the PDB). Reported per hit: target PDB id, E-value, and alignment TM-score. A TM-score above ~0.5 is the conventional threshold for 'same fold'.

Q: What family and function is it annotated with?
A: Database cross-references. InterPro integrates a dozen domain/family signature databases into unified entries with residue-range hits. GO terms attach function/process/location labels with evidence codes. CATH codes position the fold in a four-level structural taxonomy. Organism is the NCBI-taxonomy species name.

Q: Which residues are buried vs exposed?
A: Solvent accessibility: the surface area of each residue that a 1.4 Å water probe can touch, in Å². When only backbone atoms are present the absolute values are lower than full-atom SASA (side chains contribute most of the area) and are flagged as backbone-only.

Q: What do the diagnostic plots show?
A: Three diagnostic plots accompany the record. The Cα contact map visualizes the tertiary structure as a 2D adjacency matrix (8 Å cutoff, sequence-local contacts suppressed). The Ramachandran plot shows the distribution of backbone (φ, ψ) torsions, with points in the α and β basins reflecting secondary structure content. The PAE plot shows AlphaFold's inter-residue confidence as a color matrix.

Q: What is the amino-acid chain?
A: The amino-acid sequence is the protein's primary structure: the linear order of residues from the N-terminus to the C-terminus, written in one-letter code. Everything else here — the 3D coordinates, the secondary structure, the domain annotations — is ultimately a consequence of this string.

Q: What do the rendered images show?
A: The six renders are orthographic views along the three Cartesian axes in both directions. Representation (cartoon, sticks, or surface) and color scheme (sequence-rainbow or by-chain) vary across proteins so the training set covers all the common visualization conventions.

Q: Where is each backbone atom in 3D?
A: The mmCIF table is the protein's shape written out atom by atom. For each backbone N, Cα, C, and carbonyl O, it records an (x, y, z) coordinate triple in Å plus the residue type, chain letter, and residue number.

Q: How mobile is each atom in the crystal?
A: For experimental (PDB) structures, the B-factor (temperature factor) quantifies the positional spread of each atom in the crystal — a combination of thermal vibration and static disorder — in units of Å². High B-factors mark flexible loops or poorly resolved regions; low B-factors mark the rigid, well-ordered core.

Q: How big and how compact is the whole molecule?
A: Three whole-structure scalars: the radius of gyration (RMS distance of Cα from centroid, in Å), the count of Cα–Cα contacts (pairs closer than 8 Å and separated by more than four residues in sequence — i.e. tertiary, not local, contacts), and the bounding-box dimensions. Together they distinguish compact globular folds from extended fibres or disordered chains.

Q: What does the local fold look like, residue by residue?
A: A 3Di character summarizes, for each residue, the relative orientation of the Cα frame of its nearest spatial neighbor. Because it encodes fold topology rather than chemistry, 3Di alignments detect remote structural similarity that sequence alignment misses.

Q: How confident is the AlphaFold model at each residue?
A: For AlphaFold models, the B-factor field carries pLDDT — the model's own estimate of local accuracy on a 0–100 scale. Regions with pLDDT<50 should be treated as essentially unmodeled; they often correspond to intrinsically disordered segments.